Protein AF-A0A7I0J4U6-F1 (afdb_monomer_lite)

Secondary structure (DSSP, 8-state):
-EEE-SSSEEEEES-----S-EEE-SSEEEEESS-SS-TT-EEEESSSEEEESS-EEESEEEBSS-EEEESS-EEEES-STT----B-SEEEESS-EEEE-

Structure (mmCIF, N/CA/C/O backbone):
data_AF-A0A7I0J4U6-F1
#
_entry.id   AF-A0A7I0J4U6-F1
#
loop_
_atom_site.group_PDB
_atom_site.id
_atom_site.type_symbol
_atom_site.label_atom_id
_atom_site.label_alt_id
_atom_site.label_comp_id
_atom_site.label_asym_id
_atom_site.label_entity_id
_atom_site.label_seq_id
_atom_site.pdbx_PDB_ins_code
_atom_site.Cartn_x
_atom_site.Cartn_y
_atom_site.Cartn_z
_atom_site.occupancy
_atom_site.B_iso_or_equiv
_atom_site.auth_seq_id
_atom_site.auth_comp_id
_atom_site.auth_asym_id
_atom_site.auth_atom_id
_atom_site.pdbx_PDB_model_num
ATOM 1 N N . LEU A 1 1 ? -0.002 12.596 3.225 1.00 90.19 1 LEU A N 1
ATOM 2 C CA . LEU A 1 1 ? 0.125 11.177 3.624 1.00 90.19 1 LEU A CA 1
ATOM 3 C C . LEU A 1 1 ? -1.261 10.661 3.954 1.00 90.19 1 LEU A C 1
ATOM 5 O O . LEU A 1 1 ? -1.870 11.159 4.895 1.00 90.19 1 LEU A O 1
ATOM 9 N N . PHE A 1 2 ? -1.752 9.693 3.193 1.00 95.25 2 PHE A N 1
ATOM 10 C CA . PHE A 1 2 ? -2.987 8.977 3.487 1.00 95.25 2 PHE A CA 1
ATOM 11 C C . PHE A 1 2 ? -2.686 7.774 4.393 1.00 95.25 2 PHE A C 1
ATOM 13 O O . PHE A 1 2 ? -1.718 7.057 4.148 1.00 95.25 2 PHE A O 1
ATOM 20 N N . THR A 1 3 ? -3.467 7.557 5.459 1.00 96.94 3 THR A N 1
ATOM 21 C CA . THR A 1 3 ? -3.243 6.439 6.396 1.00 96.94 3 THR A CA 1
ATOM 22 C C . THR A 1 3 ? -4.512 5.623 6.595 1.00 96.94 3 THR A C 1
ATOM 24 O O . THR A 1 3 ? -5.496 6.123 7.136 1.00 96.94 3 THR A O 1
ATOM 27 N N . LYS A 1 4 ? -4.464 4.344 6.220 1.00 97.19 4 LYS A N 1
ATOM 28 C CA . LYS A 1 4 ? -5.520 3.371 6.492 1.00 97.19 4 LYS A CA 1
ATOM 29 C C . LYS A 1 4 ? -5.282 2.702 7.845 1.00 97.19 4 LYS A C 1
ATOM 31 O O . LYS A 1 4 ? -4.255 2.059 8.062 1.00 97.19 4 LYS A O 1
ATOM 36 N N . THR A 1 5 ? -6.258 2.830 8.739 1.00 97.12 5 THR A N 1
ATOM 37 C CA . THR A 1 5 ? -6.292 2.192 10.064 1.00 97.12 5 THR A CA 1
ATOM 38 C C . THR A 1 5 ? -7.600 1.420 10.261 1.00 97.12 5 THR A C 1
ATOM 40 O O . THR A 1 5 ? -8.490 1.448 9.404 1.00 97.12 5 THR A O 1
ATOM 43 N N . GLY A 1 6 ? -7.708 0.707 11.385 1.00 97.56 6 GLY A N 1
ATOM 44 C CA . GLY A 1 6 ? -8.890 -0.081 11.741 1.00 97.56 6 GLY A CA 1
ATOM 45 C C . GLY A 1 6 ? -9.048 -1.356 10.909 1.00 97.56 6 GLY A C 1
ATOM 46 O O . GLY A 1 6 ? -8.466 -1.497 9.837 1.00 97.56 6 GLY A O 1
ATOM 47 N N . ALA A 1 7 ? -9.854 -2.295 11.404 1.00 97.50 7 ALA A N 1
ATOM 48 C CA . ALA A 1 7 ? -10.025 -3.615 10.789 1.00 97.50 7 ALA A CA 1
ATOM 49 C C . ALA A 1 7 ? -10.899 -3.614 9.519 1.00 97.50 7 ALA A C 1
ATOM 51 O O . ALA A 1 7 ? -10.909 -4.597 8.786 1.00 97.50 7 ALA A O 1
ATOM 52 N N . GLY A 1 8 ? -11.631 -2.526 9.258 1.00 98.19 8 GLY A N 1
ATOM 53 C CA . GLY A 1 8 ? -12.545 -2.432 8.121 1.00 98.19 8 GLY A CA 1
ATOM 54 C C . GLY A 1 8 ? -11.844 -2.371 6.763 1.00 98.19 8 GLY A C 1
ATOM 55 O O . GLY A 1 8 ? -10.624 -2.197 6.667 1.00 98.19 8 GLY A O 1
ATOM 56 N N . MET A 1 9 ? -12.653 -2.464 5.714 1.00 98.12 9 MET A N 1
ATOM 57 C CA . MET A 1 9 ? -12.240 -2.300 4.325 1.00 98.12 9 MET A CA 1
ATOM 58 C C . MET A 1 9 ? -12.501 -0.866 3.866 1.00 98.12 9 MET A C 1
ATOM 60 O O . MET A 1 9 ? -13.510 -0.269 4.240 1.00 98.12 9 MET A O 1
ATOM 64 N N . LEU A 1 10 ? -11.584 -0.314 3.080 1.00 97.44 10 LEU A N 1
ATOM 65 C CA . LEU A 1 10 ? -11.764 0.954 2.389 1.00 97.44 10 LEU A CA 1
ATOM 66 C C . LEU A 1 10 ? -11.320 0.793 0.942 1.00 97.44 10 LEU A C 1
ATOM 68 O O . LEU A 1 10 ? -10.198 0.356 0.706 1.00 97.44 10 LEU A O 1
ATOM 72 N N . THR A 1 11 ? -12.168 1.214 0.016 1.00 96.31 11 THR A N 1
ATOM 73 C CA . THR A 1 11 ? -11.879 1.200 -1.417 1.00 96.31 11 THR A CA 1
ATOM 74 C C . THR A 1 11 ? -11.586 2.620 -1.885 1.00 96.31 11 THR A C 1
ATOM 76 O O . THR A 1 11 ? -12.365 3.542 -1.633 1.00 96.31 11 THR A O 1
ATOM 79 N N . LEU A 1 12 ? -10.441 2.797 -2.534 1.00 95.38 12 LEU A N 1
ATOM 80 C CA . LEU A 1 12 ? -10.069 4.000 -3.260 1.00 95.38 12 LEU A CA 1
ATOM 81 C C . LEU A 1 12 ? -10.403 3.775 -4.734 1.00 95.38 12 LEU A C 1
ATOM 83 O O . LEU A 1 12 ? -9.862 2.870 -5.366 1.00 95.38 12 LEU A O 1
ATOM 87 N N . LEU A 1 13 ? -11.322 4.590 -5.248 1.00 91.19 13 LEU A N 1
ATOM 88 C CA . LEU A 1 13 ? -11.836 4.498 -6.612 1.00 91.19 13 LEU A CA 1
ATOM 89 C C . LEU A 1 13 ? -11.283 5.649 -7.451 1.00 91.19 13 LEU A C 1
ATOM 91 O O . LEU A 1 13 ? -11.443 6.809 -7.066 1.00 91.19 13 LEU A O 1
ATOM 95 N N . GLY A 1 14 ? -10.706 5.339 -8.612 1.00 85.44 14 GLY A N 1
ATOM 96 C CA . GLY A 1 14 ? -10.268 6.344 -9.585 1.00 85.44 14 GLY A CA 1
ATOM 97 C C . GLY A 1 14 ? -9.239 7.338 -9.028 1.00 85.44 14 GLY A C 1
ATOM 98 O O . GLY A 1 14 ? -8.584 7.077 -8.032 1.00 85.44 14 GLY A O 1
ATOM 99 N N . ASN A 1 15 ? -9.111 8.522 -9.633 1.00 88.56 15 ASN A N 1
ATOM 100 C CA . ASN A 1 15 ? -8.092 9.497 -9.229 1.00 88.56 15 ASN A CA 1
ATOM 101 C C . ASN A 1 15 ? -8.392 10.159 -7.869 1.00 88.56 15 ASN A C 1
ATOM 103 O O . ASN A 1 15 ? -9.281 11.010 -7.764 1.00 88.56 15 ASN A O 1
ATOM 107 N N . ASN A 1 16 ? -7.608 9.829 -6.841 1.00 89.31 16 ASN A N 1
ATOM 108 C CA . ASN A 1 16 ? -7.732 10.429 -5.513 1.00 89.31 16 ASN A CA 1
ATOM 109 C C . ASN A 1 16 ? -6.813 11.650 -5.350 1.00 89.31 16 ASN A C 1
ATOM 111 O O . ASN A 1 16 ? -5.619 11.595 -5.619 1.00 89.31 16 ASN A O 1
ATOM 115 N N . SER A 1 17 ? -7.346 12.756 -4.820 1.00 87.25 17 SER A N 1
ATOM 116 C CA . SER A 1 17 ? -6.614 14.030 -4.714 1.00 87.25 17 SER A CA 1
ATOM 117 C C . SER A 1 17 ? -5.737 14.175 -3.463 1.00 87.25 17 SER A C 1
ATOM 119 O O . SER A 1 17 ? -5.273 15.281 -3.167 1.00 87.25 17 SER A O 1
ATOM 121 N N . TYR A 1 18 ? -5.555 13.118 -2.664 1.00 88.19 18 TYR A N 1
ATOM 122 C CA . TYR A 1 18 ? -4.681 13.209 -1.495 1.00 88.19 18 TYR A CA 1
ATOM 123 C C . TYR A 1 18 ? -3.222 13.292 -1.944 1.00 88.19 18 TYR A C 1
ATOM 125 O O . TYR A 1 18 ? -2.811 12.702 -2.938 1.00 88.19 18 TYR A O 1
ATOM 133 N N . THR A 1 19 ? -2.417 14.028 -1.188 1.00 85.56 19 THR A N 1
ATOM 134 C CA . THR A 1 19 ? -1.010 14.248 -1.522 1.00 85.56 19 THR A CA 1
ATOM 135 C C . THR A 1 19 ? -0.083 13.437 -0.617 1.00 85.56 19 THR A C 1
ATOM 137 O O . THR A 1 19 ? -0.375 13.168 0.559 1.00 85.56 19 THR A O 1
ATOM 140 N N . GLY A 1 20 ? 1.074 13.055 -1.161 1.00 88.31 20 GLY A N 1
ATOM 141 C CA . GLY A 1 20 ? 2.073 12.216 -0.496 1.00 88.31 20 GLY A CA 1
ATOM 142 C C . GLY A 1 20 ? 1.741 10.719 -0.536 1.00 88.31 20 GLY A C 1
ATOM 143 O O . GLY A 1 20 ? 0.842 10.290 -1.246 1.00 88.31 20 GLY A O 1
ATOM 144 N N . GLY A 1 21 ? 2.485 9.921 0.236 1.00 93.06 21 GLY A N 1
ATOM 145 C CA . GLY A 1 21 ? 2.348 8.460 0.227 1.00 93.06 21 GLY A CA 1
ATOM 146 C C . GLY A 1 21 ? 1.077 7.918 0.891 1.00 93.06 21 GLY A C 1
ATOM 147 O O . GLY A 1 21 ? 0.284 8.662 1.478 1.00 93.06 21 GLY A O 1
ATOM 148 N N . THR A 1 22 ? 0.960 6.596 0.850 1.00 95.81 22 THR A N 1
ATOM 149 C CA . THR A 1 22 ? -0.103 5.768 1.421 1.00 95.81 22 THR A CA 1
ATOM 150 C C . THR A 1 22 ? 0.490 4.834 2.470 1.00 95.81 22 THR A C 1
ATOM 152 O O . THR A 1 22 ? 1.442 4.112 2.197 1.00 95.81 22 THR A O 1
ATOM 155 N N . ARG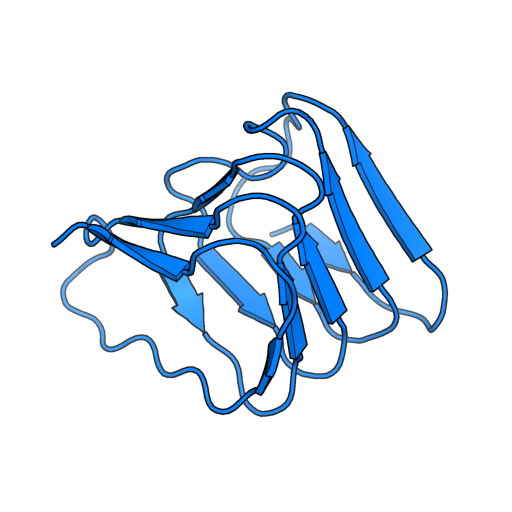 A 1 23 ? -0.067 4.814 3.680 1.00 97.12 23 ARG A N 1
ATOM 156 C CA . ARG A 1 23 ? 0.387 3.961 4.787 1.00 97.12 23 ARG A CA 1
ATOM 157 C C . ARG A 1 23 ? -0.758 3.085 5.279 1.00 97.12 23 ARG A C 1
ATOM 159 O O . ARG A 1 23 ? -1.839 3.587 5.568 1.00 97.12 23 ARG A O 1
ATOM 166 N N . ILE A 1 24 ? -0.527 1.782 5.388 1.00 98.00 24 ILE A N 1
ATOM 167 C CA . ILE A 1 24 ? -1.561 0.791 5.707 1.00 98.00 24 ILE A CA 1
ATOM 168 C C . ILE A 1 24 ? -1.184 0.094 7.013 1.00 98.00 24 ILE A C 1
ATOM 170 O O . ILE A 1 24 ? -0.247 -0.705 7.066 1.00 98.00 24 ILE A O 1
ATOM 174 N N . LEU A 1 25 ? -1.919 0.423 8.075 1.00 97.31 25 LEU A N 1
ATOM 175 C CA . LEU A 1 25 ? -1.680 -0.052 9.444 1.00 97.31 25 LEU A CA 1
ATOM 176 C C . LEU A 1 25 ? -2.659 -1.126 9.900 1.00 97.31 25 LEU A C 1
ATOM 178 O O . LEU A 1 25 ? -2.462 -1.710 10.959 1.00 97.31 25 LEU A O 1
ATOM 182 N N . GLY A 1 26 ? -3.718 -1.376 9.135 1.00 96.62 26 GLY A N 1
ATOM 183 C CA . GLY A 1 26 ? -4.681 -2.418 9.455 1.00 96.62 26 GLY A CA 1
ATOM 184 C C . GLY A 1 26 ? -5.867 -2.459 8.501 1.00 96.62 26 GLY A C 1
ATOM 185 O O . GLY A 1 26 ? -6.141 -1.504 7.762 1.00 96.62 26 GLY A O 1
ATOM 186 N N . GLY A 1 27 ? -6.575 -3.585 8.546 1.00 98.25 27 GLY A N 1
ATOM 187 C CA . GLY A 1 27 ? -7.701 -3.867 7.662 1.00 98.25 27 GLY A CA 1
ATOM 188 C C . GLY A 1 27 ? -7.254 -4.000 6.210 1.00 98.25 27 GLY A C 1
ATOM 189 O O . GLY A 1 27 ? -6.133 -4.432 5.940 1.00 98.25 27 GLY A O 1
ATOM 190 N N . ILE A 1 28 ? -8.137 -3.614 5.293 1.00 98.44 28 ILE A N 1
ATOM 191 C CA . ILE A 1 28 ? -7.931 -3.766 3.849 1.00 98.44 28 ILE A CA 1
ATOM 192 C C . ILE A 1 28 ? -8.058 -2.394 3.182 1.00 98.44 28 ILE A C 1
ATOM 194 O O . ILE A 1 28 ? -9.030 -1.677 3.429 1.00 98.44 28 ILE A O 1
ATOM 198 N N . LEU A 1 29 ? -7.069 -2.023 2.371 1.00 98.12 29 LEU A N 1
ATOM 199 C CA . LEU A 1 29 ? -7.141 -0.908 1.432 1.00 98.12 29 LEU A CA 1
ATOM 200 C C . LEU A 1 29 ? -7.212 -1.475 0.016 1.00 98.12 29 LEU A C 1
ATOM 202 O O . LEU A 1 29 ? -6.252 -2.099 -0.427 1.00 98.12 29 LEU A O 1
ATOM 206 N N . GLU A 1 30 ? -8.322 -1.250 -0.673 1.00 97.94 30 GLU A N 1
ATOM 207 C CA . GLU A 1 30 ? -8.507 -1.633 -2.071 1.00 97.94 30 GLU A CA 1
ATOM 208 C C . GLU A 1 30 ? -8.178 -0.457 -2.991 1.00 97.94 30 GLU A C 1
ATOM 210 O O . GLU A 1 30 ? -8.637 0.661 -2.755 1.00 97.94 30 GLU A O 1
ATOM 215 N N . ALA A 1 31 ? -7.383 -0.717 -4.023 1.00 96.44 31 ALA A N 1
ATOM 216 C CA . ALA A 1 31 ? -7.129 0.185 -5.136 1.00 96.44 31 ALA A CA 1
ATOM 217 C C . ALA A 1 31 ? -7.840 -0.350 -6.382 1.00 96.44 31 ALA A C 1
ATOM 219 O O . ALA A 1 31 ? -7.613 -1.491 -6.794 1.00 96.44 31 ALA A O 1
ATOM 220 N N . GLU A 1 32 ? -8.706 0.473 -6.968 1.00 92.81 32 GLU A N 1
ATOM 221 C CA . GLU A 1 32 ? -9.480 0.134 -8.159 1.00 92.81 32 GLU A CA 1
ATOM 222 C C . GLU A 1 32 ? -9.528 1.328 -9.126 1.00 92.81 32 GLU A C 1
ATOM 224 O O . GLU A 1 32 ? -9.729 2.478 -8.725 1.00 92.81 32 GLU A O 1
ATOM 229 N N . GLY A 1 33 ? -9.361 1.051 -10.422 1.00 84.06 33 GLY A N 1
ATOM 230 C CA . GLY A 1 33 ? -9.406 2.056 -11.493 1.00 84.06 33 GLY A CA 1
ATOM 231 C C . GLY A 1 33 ? -8.043 2.481 -12.051 1.00 84.06 33 GLY A C 1
ATOM 232 O O . GLY A 1 33 ? -8.009 3.285 -12.977 1.00 84.06 33 GLY A O 1
ATOM 233 N N . GLY A 1 34 ? -6.949 1.928 -11.521 1.00 84.00 34 GLY A N 1
ATOM 234 C CA . GLY A 1 34 ? -5.578 2.062 -12.034 1.00 84.00 34 GLY A CA 1
ATOM 235 C C . GLY A 1 34 ? -4.920 3.430 -11.939 1.00 84.00 34 GLY A C 1
ATOM 236 O O . GLY A 1 34 ? -3.920 3.702 -12.594 1.00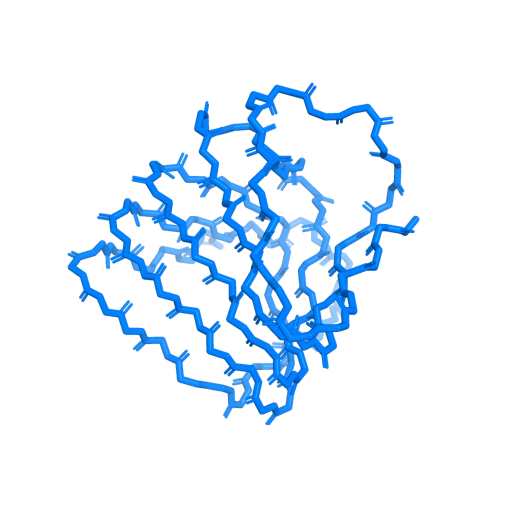 84.00 34 GLY A O 1
ATOM 237 N N . ASN A 1 35 ? -5.526 4.296 -11.141 1.00 89.69 35 ASN A N 1
ATOM 238 C CA . ASN A 1 35 ? -4.991 5.574 -10.696 1.00 89.69 35 ASN A CA 1
ATOM 239 C C . ASN A 1 35 ? -5.503 5.901 -9.283 1.00 89.69 35 ASN A C 1
ATOM 241 O O . ASN A 1 35 ? -5.633 7.072 -8.913 1.00 89.69 35 ASN A O 1
ATOM 245 N N . ALA A 1 36 ? -5.847 4.864 -8.507 1.00 94.12 36 ALA A N 1
ATOM 246 C CA . ALA A 1 36 ? -6.339 5.000 -7.140 1.00 94.12 36 ALA A CA 1
ATOM 247 C C . ALA A 1 36 ? -5.247 5.534 -6.221 1.00 94.12 36 ALA A C 1
ATOM 249 O O . ALA A 1 36 ? -5.512 6.367 -5.347 1.00 94.12 36 ALA A O 1
ATOM 250 N N . ILE A 1 37 ? -4.021 5.081 -6.466 1.00 94.06 37 ILE A N 1
ATOM 251 C CA . ILE A 1 37 ? -2.797 5.573 -5.858 1.00 94.06 37 ILE A CA 1
ATOM 252 C C . ILE A 1 37 ? -2.001 6.311 -6.937 1.00 94.06 37 ILE A C 1
ATOM 254 O O . ILE A 1 37 ? -1.926 5.865 -8.069 1.00 94.06 37 ILE A O 1
ATOM 258 N N . GLY A 1 38 ? -1.387 7.447 -6.605 1.00 90.94 38 GLY A N 1
ATOM 259 C CA . GLY A 1 38 ? -0.544 8.140 -7.584 1.00 90.94 38 GLY A CA 1
ATOM 260 C C . GLY A 1 38 ? 0.668 7.301 -8.019 1.00 90.94 38 GLY A C 1
ATOM 261 O O . GLY A 1 38 ? 1.360 6.739 -7.170 1.00 90.94 38 GLY A O 1
ATOM 262 N N . ASP A 1 39 ? 1.002 7.333 -9.311 1.00 90.06 39 ASP A N 1
ATOM 263 C CA . ASP A 1 39 ? 2.120 6.594 -9.938 1.00 90.06 39 ASP A CA 1
ATOM 264 C C . ASP A 1 39 ? 3.495 6.848 -9.303 1.00 90.06 39 ASP A C 1
ATOM 266 O O . ASP A 1 39 ? 4.434 6.065 -9.438 1.00 90.06 39 ASP A O 1
ATOM 270 N N . GLN A 1 40 ? 3.628 7.977 -8.610 1.00 88.88 40 GLN A N 1
ATOM 271 C CA . GLN A 1 40 ? 4.822 8.391 -7.878 1.00 88.88 40 GLN A CA 1
ATOM 272 C C . GLN A 1 40 ? 4.549 8.467 -6.371 1.00 88.88 40 GLN A C 1
ATOM 274 O O . GLN A 1 40 ? 5.154 9.260 -5.657 1.00 88.88 40 GLN A O 1
ATOM 279 N N . SER A 1 41 ? 3.614 7.680 -5.854 1.00 91.25 41 SER A N 1
ATOM 280 C CA . SER A 1 41 ? 3.339 7.615 -4.422 1.00 91.25 41 SER A CA 1
ATOM 281 C C . SER A 1 41 ? 4.012 6.398 -3.803 1.00 91.25 41 SER A C 1
ATOM 283 O O . SER A 1 41 ? 3.994 5.297 -4.349 1.00 91.25 41 SER A O 1
ATOM 285 N N . ALA A 1 42 ? 4.613 6.594 -2.631 1.00 93.06 42 ALA A N 1
ATOM 286 C CA . ALA A 1 42 ? 5.107 5.495 -1.812 1.00 93.06 42 ALA A CA 1
ATOM 287 C C . ALA A 1 42 ? 3.937 4.792 -1.111 1.00 93.06 42 ALA A C 1
ATOM 289 O O . ALA A 1 42 ? 3.128 5.457 -0.462 1.00 93.06 42 ALA A O 1
ATOM 290 N N . VAL A 1 43 ? 3.885 3.465 -1.185 1.00 95.31 43 VAL A N 1
ATOM 291 C CA . VAL A 1 43 ? 2.979 2.612 -0.413 1.00 95.31 43 VAL A CA 1
ATOM 292 C C . VAL A 1 43 ? 3.772 1.900 0.682 1.00 95.31 43 VAL A C 1
ATOM 294 O O . VAL A 1 43 ? 4.761 1.213 0.424 1.00 95.31 43 VAL A O 1
ATOM 297 N N . ILE A 1 44 ? 3.333 2.077 1.927 1.00 96.25 44 ILE A N 1
ATOM 298 C CA . ILE A 1 44 ? 3.933 1.496 3.129 1.00 96.25 44 ILE A CA 1
ATOM 299 C C . ILE A 1 44 ? 2.915 0.539 3.761 1.00 96.25 44 ILE A C 1
ATOM 301 O O . ILE A 1 44 ? 2.039 0.970 4.517 1.00 96.25 44 ILE A O 1
ATOM 305 N N . ALA A 1 45 ? 3.010 -0.752 3.452 1.00 97.06 45 ALA A N 1
ATOM 306 C CA . ALA A 1 45 ? 2.112 -1.791 3.951 1.00 97.06 45 ALA A CA 1
ATOM 307 C C . ALA A 1 45 ? 2.699 -2.471 5.201 1.00 97.06 45 ALA A C 1
ATOM 309 O O . ALA A 1 45 ? 3.507 -3.390 5.097 1.00 97.06 45 ALA A O 1
ATOM 310 N N . GLN A 1 46 ? 2.307 -2.008 6.394 1.00 95.44 46 GLN A N 1
ATOM 311 C CA . GLN A 1 46 ? 2.936 -2.450 7.646 1.00 95.44 46 GLN A CA 1
ATOM 312 C C . GLN A 1 46 ? 2.268 -3.647 8.318 1.00 95.44 46 GLN A C 1
ATOM 314 O O . GLN A 1 46 ? 2.959 -4.536 8.790 1.00 95.44 46 GLN A O 1
ATOM 319 N N . ALA A 1 47 ? 0.937 -3.676 8.389 1.00 92.56 47 ALA A N 1
ATOM 320 C CA . ALA A 1 47 ? 0.213 -4.749 9.086 1.00 92.56 47 ALA A CA 1
ATOM 321 C C . ALA A 1 47 ? -1.161 -5.078 8.474 1.00 92.56 47 ALA A C 1
ATOM 323 O O . ALA A 1 47 ? -1.848 -5.982 8.940 1.00 92.56 47 ALA A O 1
ATOM 324 N N . GLY A 1 48 ? -1.590 -4.330 7.450 1.00 96.56 48 GLY A N 1
ATOM 325 C CA . GLY A 1 48 ? -2.845 -4.567 6.732 1.00 96.56 48 GLY A CA 1
ATOM 326 C C . GLY A 1 48 ? -2.630 -5.135 5.332 1.00 96.56 48 GLY A C 1
ATOM 327 O O . GLY A 1 48 ? -1.504 -5.437 4.931 1.00 96.56 48 GLY A O 1
ATOM 328 N N . VAL A 1 49 ? -3.729 -5.240 4.589 1.00 98.38 49 VAL A N 1
ATOM 329 C CA . VAL A 1 49 ? -3.743 -5.718 3.206 1.00 98.38 49 VAL A CA 1
ATOM 330 C C . VAL A 1 49 ? -3.867 -4.532 2.256 1.00 98.38 49 VAL A C 1
ATOM 332 O O . VAL A 1 49 ? -4.789 -3.726 2.383 1.00 98.38 49 VAL A O 1
ATOM 335 N N . PHE A 1 50 ? -2.945 -4.432 1.306 1.00 98.31 50 PHE A N 1
ATOM 336 C CA . PHE A 1 50 ? -3.108 -3.628 0.104 1.00 98.31 50 PHE A CA 1
ATOM 337 C C . PHE A 1 50 ? -3.636 -4.535 -1.004 1.00 98.31 50 PHE A C 1
ATOM 339 O O . PHE A 1 50 ? -2.924 -5.433 -1.442 1.00 98.31 50 PHE A O 1
ATOM 346 N N . ARG A 1 51 ? -4.882 -4.343 -1.426 1.00 98.38 51 ARG A N 1
ATOM 347 C CA . ARG A 1 51 ? -5.504 -5.1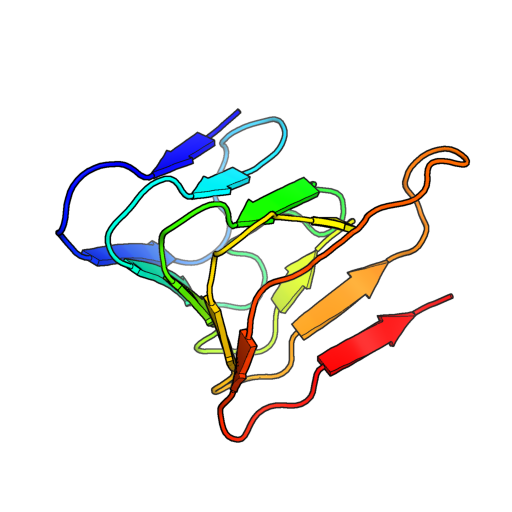55 -2.469 1.00 98.38 51 ARG A CA 1
ATOM 348 C C . ARG A 1 51 ? -5.614 -4.349 -3.756 1.00 98.38 51 ARG A C 1
ATOM 350 O O . ARG A 1 51 ? -6.215 -3.281 -3.764 1.00 98.38 51 ARG A O 1
ATOM 357 N N . VAL A 1 52 ? -5.044 -4.872 -4.830 1.00 97.94 52 VAL A N 1
ATOM 358 C CA . VAL A 1 52 ? -5.023 -4.245 -6.155 1.00 97.94 52 VAL A CA 1
ATOM 359 C C . VAL A 1 52 ? -6.052 -4.963 -7.019 1.00 97.94 52 VAL A C 1
ATOM 361 O O . VAL A 1 52 ? -5.833 -6.104 -7.424 1.00 97.94 52 VAL A O 1
ATOM 364 N N . LEU A 1 53 ? -7.213 -4.335 -7.229 1.00 96.25 53 LEU A N 1
ATOM 365 C CA . LEU A 1 53 ? -8.342 -4.942 -7.944 1.00 96.25 53 LEU A CA 1
ATOM 366 C C . LEU A 1 53 ? -8.226 -4.803 -9.468 1.00 96.25 53 LEU A C 1
ATOM 368 O O . LEU A 1 53 ? -8.654 -5.694 -10.195 1.00 96.25 53 LEU A O 1
ATOM 372 N N . GLY A 1 54 ? -7.628 -3.709 -9.937 1.00 92.75 54 GLY A N 1
ATOM 373 C CA . GLY A 1 54 ? -7.242 -3.491 -11.331 1.00 92.75 54 GLY A CA 1
ATOM 374 C C . GLY A 1 54 ? -5.818 -2.955 -11.400 1.00 92.75 54 GLY A C 1
ATOM 375 O O . GLY A 1 54 ? -5.297 -2.521 -10.374 1.00 92.75 54 GLY A O 1
ATOM 376 N N . ASP A 1 55 ? -5.210 -3.010 -12.585 1.00 94.81 55 ASP A N 1
ATOM 377 C CA . ASP A 1 55 ? -3.801 -2.656 -12.786 1.00 94.81 55 ASP A CA 1
ATOM 378 C C . ASP A 1 55 ? -3.472 -1.299 -12.173 1.00 94.81 55 ASP A C 1
ATOM 380 O O . ASP A 1 55 ? -4.145 -0.328 -12.489 1.00 94.81 55 ASP A O 1
ATOM 384 N N . GLU A 1 56 ? -2.455 -1.223 -11.319 1.00 95.56 56 GLU A N 1
ATOM 385 C CA . GLU A 1 56 ? -2.093 -0.015 -10.575 1.00 95.56 56 GLU A CA 1
ATOM 386 C C . GLU A 1 56 ? -0.597 0.270 -10.703 1.00 95.56 56 GLU A C 1
ATOM 388 O O . GLU A 1 56 ? 0.237 -0.643 -10.701 1.00 95.56 56 GLU A O 1
ATOM 393 N N . THR A 1 57 ? -0.244 1.553 -10.775 1.00 94.12 57 THR A N 1
ATOM 394 C CA . THR A 1 57 ? 1.152 1.992 -10.750 1.00 94.12 57 THR A CA 1
ATOM 395 C C . THR A 1 57 ? 1.422 2.774 -9.478 1.00 94.12 57 THR A C 1
ATOM 397 O O . 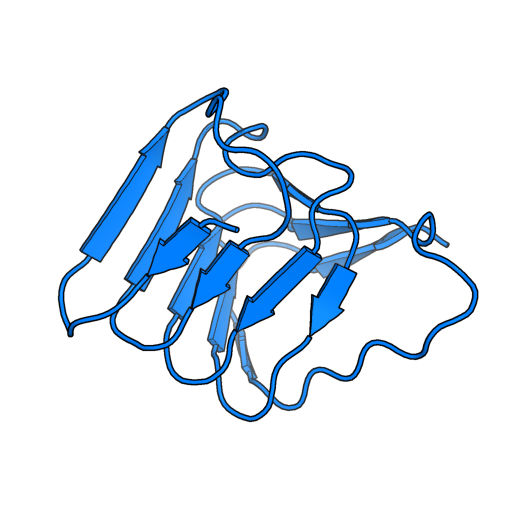THR A 1 57 ? 0.686 3.675 -9.100 1.00 94.12 57 THR A O 1
ATOM 400 N N . ILE A 1 58 ? 2.518 2.445 -8.803 1.00 93.44 58 ILE A N 1
ATOM 401 C CA . ILE A 1 58 ? 2.988 3.181 -7.630 1.00 93.44 58 ILE A CA 1
ATOM 402 C C . ILE A 1 58 ? 4.468 3.508 -7.769 1.00 93.44 58 ILE A C 1
ATOM 404 O O . ILE A 1 58 ? 5.203 2.903 -8.552 1.00 93.44 58 ILE A O 1
ATOM 408 N N . GLY A 1 59 ? 4.935 4.445 -6.947 1.00 91.69 59 GLY A N 1
ATOM 409 C CA . GLY A 1 59 ? 6.356 4.739 -6.848 1.00 91.69 59 GLY A CA 1
ATOM 410 C C . GLY A 1 59 ? 7.071 3.560 -6.204 1.00 91.69 59 GLY A C 1
ATOM 411 O O . GLY A 1 59 ? 7.723 2.752 -6.850 1.00 91.69 59 GLY A O 1
ATOM 412 N N . THR A 1 60 ? 6.906 3.419 -4.895 1.00 92.19 60 THR A N 1
ATOM 413 C CA . THR A 1 60 ? 7.630 2.408 -4.118 1.00 92.19 60 THR A CA 1
ATOM 414 C C . THR A 1 60 ? 6.687 1.576 -3.277 1.00 92.19 60 THR A C 1
ATOM 416 O O . THR A 1 60 ? 5.678 2.077 -2.790 1.00 92.19 60 THR A O 1
ATOM 419 N N . LEU A 1 61 ? 7.051 0.313 -3.065 1.00 94.44 61 LEU A N 1
ATOM 420 C CA . LEU A 1 61 ? 6.423 -0.564 -2.086 1.00 94.44 61 LEU A CA 1
ATOM 421 C C . LEU A 1 61 ? 7.419 -0.850 -0.961 1.00 94.44 61 LEU A C 1
ATOM 423 O O . LEU A 1 61 ? 8.553 -1.255 -1.213 1.00 94.44 61 LEU A O 1
ATOM 427 N N . SER A 1 62 ? 6.991 -0.649 0.280 1.00 95.06 62 SER A N 1
ATOM 428 C CA . SER A 1 62 ? 7.772 -0.951 1.482 1.00 95.06 62 SER A CA 1
ATOM 429 C C . SER A 1 62 ? 6.873 -1.433 2.616 1.00 95.06 62 SER A C 1
ATOM 431 O O . SER A 1 62 ? 5.655 -1.253 2.567 1.00 95.06 62 SER A O 1
ATOM 433 N N . GLY A 1 63 ? 7.450 -2.072 3.633 1.00 95.56 63 GLY A N 1
ATOM 434 C CA . GLY A 1 63 ? 6.678 -2.605 4.754 1.00 95.56 63 GLY A CA 1
ATOM 435 C C . GLY A 1 63 ? 7.352 -3.759 5.484 1.00 95.56 63 GLY A C 1
ATOM 436 O O . GLY A 1 63 ? 8.234 -4.423 4.946 1.00 95.56 63 GLY A O 1
ATOM 437 N N . ASP A 1 64 ? 6.927 -3.987 6.718 1.00 92.69 64 ASP A N 1
ATOM 438 C CA . ASP A 1 64 ? 7.485 -4.959 7.660 1.00 92.69 64 ASP A CA 1
ATOM 439 C C . ASP A 1 64 ? 6.631 -6.226 7.812 1.00 92.69 64 ASP A C 1
ATOM 441 O O . ASP A 1 64 ? 7.202 -7.305 7.940 1.00 92.69 64 ASP A O 1
ATOM 445 N N . ALA A 1 65 ? 5.296 -6.130 7.760 1.00 94.00 65 ALA A N 1
ATOM 446 C CA . ALA A 1 65 ? 4.415 -7.298 7.907 1.00 94.00 65 ALA A CA 1
ATOM 447 C C . ALA A 1 65 ? 3.078 -7.216 7.135 1.00 94.00 65 ALA A C 1
ATOM 449 O O . ALA A 1 65 ? 2.178 -8.024 7.366 1.00 94.00 65 ALA A O 1
ATOM 450 N N . GLY A 1 66 ? 2.908 -6.248 6.226 1.00 96.62 66 GLY A N 1
ATOM 451 C CA . GLY A 1 66 ? 1.695 -6.137 5.411 1.00 96.62 66 GLY A CA 1
ATOM 452 C C . GLY A 1 66 ? 1.556 -7.259 4.378 1.00 96.62 66 GLY A C 1
ATOM 453 O O . GLY A 1 66 ? 2.486 -8.015 4.117 1.00 96.62 66 GLY A O 1
ATOM 454 N N . THR A 1 67 ? 0.387 -7.359 3.755 1.00 98.31 67 THR A N 1
ATOM 455 C CA . THR A 1 67 ? 0.166 -8.236 2.593 1.00 98.31 67 THR A CA 1
ATOM 456 C C . THR A 1 67 ? -0.224 -7.395 1.388 1.00 98.31 67 THR A C 1
ATOM 458 O O . THR A 1 67 ? -0.977 -6.434 1.530 1.00 98.31 67 THR A O 1
ATOM 461 N N . VAL A 1 68 ? 0.271 -7.755 0.210 1.00 98.31 68 VAL A N 1
ATOM 462 C CA . VAL A 1 68 ? -0.212 -7.239 -1.070 1.00 98.31 68 VAL A CA 1
ATOM 463 C C . VAL A 1 68 ? -0.975 -8.355 -1.770 1.00 98.31 68 VAL A C 1
ATOM 465 O O . VAL A 1 68 ? -0.411 -9.412 -2.032 1.00 98.31 68 VAL A O 1
ATOM 468 N N . GLU A 1 69 ? -2.252 -8.128 -2.048 1.00 98.50 69 GLU A N 1
ATOM 469 C CA . GLU A 1 69 ? -3.125 -9.069 -2.750 1.00 98.50 69 GLU A CA 1
ATOM 470 C C . GLU A 1 69 ? -3.414 -8.534 -4.154 1.00 98.50 69 GLU A C 1
ATOM 472 O O . GLU A 1 69 ? -4.067 -7.503 -4.312 1.00 98.50 69 GLU A O 1
ATOM 477 N N . LEU A 1 70 ? -2.904 -9.219 -5.172 1.00 98.06 70 LEU A N 1
ATOM 478 C CA . LEU A 1 70 ? -2.958 -8.796 -6.567 1.00 98.06 70 LEU A CA 1
ATOM 479 C C . LEU A 1 70 ? -4.058 -9.550 -7.310 1.00 98.06 70 LEU A C 1
ATOM 481 O O . LEU A 1 70 ? -3.939 -10.746 -7.575 1.00 98.06 70 LEU A O 1
ATOM 485 N N . VAL A 1 71 ? -5.136 -8.856 -7.654 1.00 97.44 71 VAL A N 1
ATOM 486 C CA . VAL A 1 71 ? -6.110 -9.334 -8.645 1.00 97.44 71 VAL A CA 1
ATOM 487 C C . VAL A 1 71 ? -5.719 -8.795 -10.021 1.00 97.44 71 VAL A C 1
ATOM 489 O O . VAL A 1 71 ? -5.627 -9.582 -10.961 1.00 97.44 71 VAL A O 1
ATOM 492 N N . GLY A 1 72 ? -5.429 -7.491 -10.102 1.00 95.69 72 GLY A N 1
ATOM 493 C CA . GLY A 1 72 ? -4.741 -6.849 -11.228 1.00 95.69 72 GLY A CA 1
ATOM 494 C C . GLY A 1 72 ? -3.229 -6.746 -11.012 1.00 95.69 72 GLY A C 1
ATOM 495 O O . GLY A 1 72 ? -2.718 -7.107 -9.944 1.00 95.69 72 GLY A O 1
ATOM 496 N N . ASP A 1 73 ? -2.516 -6.242 -12.017 1.00 96.31 73 ASP A N 1
ATOM 497 C CA . ASP A 1 73 ? -1.063 -6.097 -11.956 1.00 96.31 73 ASP A CA 1
ATOM 498 C C . ASP A 1 73 ? -0.657 -4.888 -11.097 1.00 96.31 73 ASP A C 1
ATOM 500 O O . ASP A 1 73 ? -1.238 -3.809 -11.181 1.00 96.31 73 ASP A O 1
ATOM 504 N N . LEU A 1 74 ? 0.386 -5.031 -10.280 1.00 96.81 74 LEU A N 1
ATOM 505 C CA . LEU A 1 74 ? 1.004 -3.911 -9.570 1.00 96.81 74 LEU A CA 1
ATOM 506 C C . LEU A 1 74 ? 2.365 -3.605 -10.178 1.00 96.81 74 LEU A C 1
ATOM 508 O O . LEU A 1 74 ? 3.294 -4.407 -10.064 1.00 96.81 74 LEU A O 1
ATOM 512 N N . THR A 1 75 ? 2.504 -2.412 -10.748 1.00 95.06 75 THR A N 1
ATOM 513 C CA . THR A 1 75 ? 3.782 -1.898 -11.244 1.00 95.06 75 THR A CA 1
ATOM 514 C C . THR A 1 75 ? 4.402 -0.932 -10.237 1.00 95.06 75 THR A C 1
ATOM 516 O O . THR A 1 75 ? 3.767 0.017 -9.786 1.00 95.06 75 THR A O 1
ATOM 519 N N . THR A 1 76 ? 5.674 -1.142 -9.897 1.00 93.00 76 THR A N 1
ATOM 520 C CA . THR A 1 76 ? 6.477 -0.202 -9.094 1.00 93.00 76 THR A CA 1
ATOM 521 C C . THR A 1 76 ? 7.478 0.539 -9.981 1.00 93.00 76 THR A C 1
ATOM 523 O O . THR A 1 76 ? 8.083 -0.083 -10.857 1.00 93.00 76 THR A O 1
ATOM 526 N N . SER A 1 77 ? 7.668 1.848 -9.770 1.00 84.38 77 SER A N 1
ATOM 527 C CA . SER A 1 77 ? 8.626 2.677 -10.5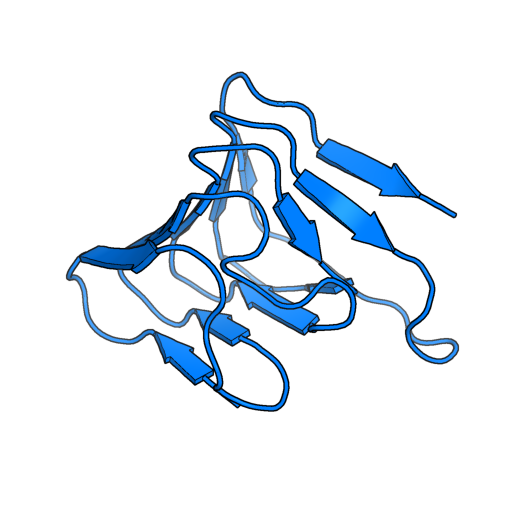20 1.00 84.38 77 SER A CA 1
ATOM 528 C C . SER A 1 77 ? 9.858 3.053 -9.685 1.00 84.38 77 SER A C 1
ATOM 530 O O . SER A 1 77 ? 9.777 3.420 -8.516 1.00 84.38 77 SER A O 1
ATOM 532 N N . THR A 1 78 ? 11.052 3.019 -10.276 1.00 67.75 78 THR A N 1
ATOM 533 C CA . THR A 1 78 ? 12.306 3.379 -9.579 1.00 67.75 78 THR A CA 1
ATOM 534 C C . THR A 1 78 ? 12.516 4.884 -9.367 1.00 67.75 78 THR A C 1
ATOM 536 O O . THR A 1 78 ? 13.577 5.286 -8.897 1.00 67.75 78 THR A O 1
ATOM 539 N N . ASN A 1 79 ? 11.525 5.740 -9.643 1.00 61.75 79 ASN A N 1
ATOM 540 C CA . ASN A 1 79 ? 11.689 7.202 -9.619 1.00 61.75 79 ASN A CA 1
ATOM 541 C C . ASN A 1 79 ? 11.741 7.844 -8.215 1.00 61.75 79 ASN A C 1
ATOM 543 O O . ASN A 1 79 ? 11.717 9.070 -8.100 1.00 61.75 79 ASN A O 1
ATOM 547 N N . PHE A 1 80 ? 11.853 7.060 -7.137 1.00 62.03 80 PHE A N 1
ATOM 548 C CA . PHE A 1 80 ? 12.160 7.599 -5.808 1.00 62.03 80 PHE A CA 1
ATOM 549 C C . PHE A 1 80 ? 13.664 7.596 -5.549 1.00 62.03 80 PHE A C 1
ATOM 551 O O . PHE A 1 80 ? 14.331 6.582 -5.738 1.00 62.03 80 PHE A O 1
ATOM 558 N N . ALA A 1 81 ? 14.168 8.752 -5.099 1.00 57.66 81 ALA A N 1
ATOM 559 C CA . ALA A 1 81 ? 15.557 9.030 -4.731 1.00 57.66 81 ALA A CA 1
ATOM 560 C C . ALA A 1 81 ? 16.277 7.800 -4.172 1.00 57.66 81 ALA A C 1
ATOM 562 O O . ALA A 1 81 ? 15.731 7.229 -3.243 1.00 57.66 81 ALA A O 1
ATOM 563 N N . ASN A 1 82 ? 17.458 7.452 -4.713 1.00 61.66 82 ASN A N 1
ATOM 564 C CA . ASN A 1 82 ? 18.478 6.459 -4.297 1.00 61.66 82 ASN A CA 1
ATOM 565 C C . ASN A 1 82 ? 18.336 5.825 -2.891 1.00 61.66 82 ASN A C 1
ATOM 567 O O . ASN A 1 82 ? 19.251 5.886 -2.070 1.00 61.66 82 ASN A O 1
ATOM 571 N N . THR A 1 83 ? 17.196 5.220 -2.591 1.00 66.62 83 THR A N 1
ATOM 572 C CA . THR A 1 83 ? 16.828 4.726 -1.268 1.00 66.62 83 THR A CA 1
ATOM 573 C C . THR A 1 83 ? 16.300 3.322 -1.441 1.00 66.62 83 THR A C 1
ATOM 575 O O . THR A 1 83 ? 15.530 3.013 -2.351 1.00 66.62 83 THR A O 1
ATOM 578 N N . THR A 1 84 ? 16.770 2.435 -0.577 1.00 80.06 84 THR A N 1
ATOM 579 C CA . THR A 1 84 ? 16.351 1.042 -0.590 1.00 80.06 84 THR A CA 1
ATOM 580 C C . THR A 1 84 ? 14.966 0.941 0.037 1.00 80.06 84 THR A C 1
ATOM 582 O O . THR A 1 84 ? 14.814 1.139 1.241 1.00 80.06 84 THR A O 1
ATOM 585 N N . ALA A 1 85 ? 13.957 0.608 -0.767 1.00 87.81 85 ALA A N 1
ATOM 586 C CA . ALA A 1 85 ? 12.647 0.207 -0.269 1.00 87.81 85 ALA A CA 1
ATOM 587 C C . ALA A 1 85 ? 12.663 -1.296 0.045 1.00 87.81 85 ALA A C 1
ATOM 589 O O . ALA A 1 85 ? 12.936 -2.118 -0.831 1.00 87.81 85 ALA A O 1
ATOM 590 N N . LEU A 1 86 ? 12.403 -1.645 1.306 1.00 91.94 86 LEU A N 1
ATOM 591 C CA . LEU A 1 86 ? 12.348 -3.028 1.776 1.00 91.94 86 LEU A CA 1
ATOM 592 C C . LEU A 1 86 ? 10.896 -3.392 2.070 1.00 91.94 86 LEU A C 1
ATOM 594 O O . LEU A 1 86 ? 10.206 -2.675 2.800 1.00 91.94 86 LEU A O 1
ATOM 598 N N . PHE A 1 87 ? 10.447 -4.499 1.489 1.00 94.81 87 PHE A N 1
ATOM 599 C CA . PHE A 1 87 ? 9.149 -5.094 1.761 1.00 94.81 87 PHE A CA 1
ATOM 600 C C . PHE A 1 87 ? 9.359 -6.524 2.255 1.00 94.81 87 PHE A C 1
ATOM 602 O O . PHE A 1 87 ? 9.912 -7.355 1.538 1.00 94.81 87 PHE A O 1
ATOM 609 N N . TYR A 1 88 ? 8.944 -6.783 3.491 1.00 95.50 88 TYR A N 1
ATOM 610 C CA . TYR A 1 88 ? 9.054 -8.082 4.164 1.00 95.50 88 TYR A CA 1
ATOM 611 C C . TYR A 1 88 ? 7.713 -8.821 4.252 1.00 95.50 88 TYR A C 1
ATOM 613 O O . TYR A 1 88 ? 7.614 -9.873 4.881 1.00 95.50 88 TYR A O 1
ATOM 621 N N . GLY A 1 89 ? 6.677 -8.253 3.638 1.00 96.06 89 GLY A N 1
ATOM 622 C CA . GLY A 1 89 ? 5.338 -8.810 3.610 1.00 96.06 89 GLY A CA 1
ATOM 623 C C . GLY A 1 89 ? 5.126 -9.883 2.543 1.00 96.06 89 GLY A C 1
ATOM 624 O O . GLY A 1 89 ? 5.982 -10.136 1.694 1.00 96.06 89 GLY A O 1
ATOM 625 N N . GLY A 1 90 ? 3.945 -10.498 2.570 1.00 96.50 90 GLY A N 1
ATOM 626 C CA . GLY A 1 90 ? 3.516 -11.437 1.534 1.00 96.50 90 GLY A CA 1
ATOM 627 C C . GLY A 1 90 ? 2.987 -10.710 0.298 1.00 96.50 90 GLY A C 1
ATOM 628 O O . GLY A 1 90 ? 2.265 -9.724 0.432 1.00 96.50 90 GLY A O 1
ATOM 629 N N . ILE A 1 91 ? 3.307 -11.214 -0.894 1.00 97.62 91 ILE A N 1
ATOM 630 C CA . ILE A 1 91 ? 2.638 -10.843 -2.150 1.00 97.62 91 ILE A CA 1
ATOM 631 C C . ILE A 1 91 ? 1.887 -12.084 -2.635 1.00 97.62 91 ILE A C 1
ATOM 633 O O . ILE A 1 91 ? 2.481 -13.155 -2.759 1.00 97.62 91 ILE A O 1
ATOM 637 N N . THR A 1 92 ? 0.581 -11.960 -2.846 1.00 98.00 92 THR A N 1
ATOM 638 C CA . THR A 1 92 ? -0.327 -13.060 -3.195 1.00 98.00 92 THR A CA 1
ATOM 639 C C . THR A 1 92 ? -1.266 -12.649 -4.328 1.00 98.00 92 THR A C 1
ATOM 641 O O . THR A 1 92 ? -1.286 -11.489 -4.730 1.00 98.00 92 THR A O 1
ATOM 644 N N . GLY A 1 93 ? -2.070 -13.593 -4.822 1.00 97.62 93 GLY A N 1
ATOM 645 C CA . GLY A 1 93 ? -3.111 -13.338 -5.819 1.00 97.62 93 GLY A CA 1
ATOM 646 C C . GLY A 1 93 ? -2.773 -13.870 -7.212 1.00 97.62 93 GLY A C 1
ATOM 647 O O . GLY A 1 93 ? -1.851 -14.670 -7.375 1.00 97.62 93 GLY A O 1
ATOM 648 N N . THR A 1 94 ? -3.584 -13.481 -8.194 1.00 97.19 94 THR A N 1
ATOM 649 C CA . THR A 1 94 ? -3.481 -13.901 -9.601 1.00 97.19 94 THR A CA 1
ATOM 650 C C . THR A 1 94 ? -2.793 -12.871 -10.493 1.00 97.19 94 THR A C 1
ATOM 652 O O . THR A 1 94 ? -2.337 -13.238 -11.572 1.00 97.19 94 THR A O 1
ATOM 655 N N . GLY A 1 95 ? -2.745 -11.608 -10.063 1.00 96.94 95 GLY A N 1
ATOM 656 C CA . GLY A 1 95 ? -2.087 -10.515 -10.774 1.00 96.94 95 GLY A CA 1
ATOM 657 C C . GLY A 1 95 ? -0.563 -10.551 -10.650 1.00 96.94 95 GLY A C 1
ATOM 658 O O . GLY A 1 95 ? 0.007 -11.176 -9.750 1.00 96.94 95 GLY A O 1
ATOM 659 N N . GLY A 1 96 ? 0.107 -9.879 -11.578 1.00 97.06 96 GLY A N 1
ATOM 660 C CA . GLY A 1 96 ? 1.554 -9.771 -11.660 1.00 97.06 96 GLY A CA 1
ATOM 661 C C . GLY A 1 96 ? 2.120 -8.662 -10.778 1.00 97.06 96 GLY A C 1
ATOM 662 O O . GLY A 1 96 ? 1.574 -7.569 -10.678 1.00 97.06 96 GLY A O 1
ATOM 663 N N . PHE A 1 97 ? 3.275 -8.919 -10.165 1.00 95.69 97 PHE A N 1
ATOM 664 C CA . PHE A 1 97 ? 4.094 -7.869 -9.567 1.00 95.69 97 PHE A CA 1
ATOM 665 C C . PHE A 1 97 ? 5.211 -7.492 -10.541 1.00 95.69 97 PHE A C 1
ATOM 667 O O . PHE A 1 97 ? 6.114 -8.293 -10.796 1.00 95.69 97 PHE A O 1
ATOM 674 N N . VAL A 1 98 ? 5.162 -6.273 -11.073 1.00 94.12 98 VAL A N 1
ATOM 675 C CA . VAL A 1 98 ? 6.143 -5.752 -12.024 1.00 94.12 98 VAL A CA 1
ATOM 676 C C . VAL A 1 98 ? 7.001 -4.694 -11.344 1.00 94.12 98 VAL A C 1
ATOM 678 O O . VAL A 1 98 ? 6.520 -3.731 -10.745 1.00 94.12 98 VAL A O 1
ATOM 681 N N . LYS A 1 99 ? 8.316 -4.853 -11.455 1.00 89.88 99 LYS 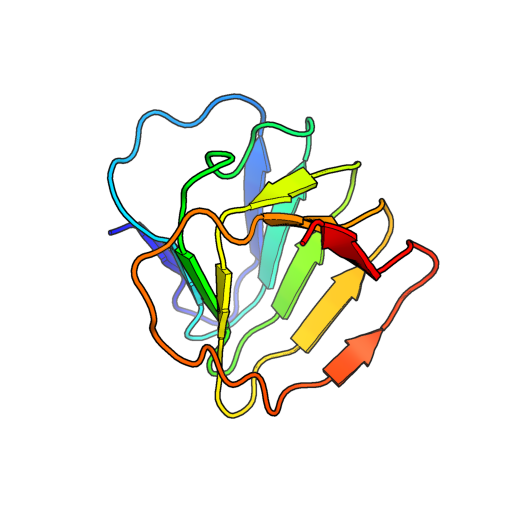A N 1
ATOM 682 C CA . LYS A 1 99 ? 9.274 -3.825 -11.063 1.00 89.88 99 LYS A CA 1
ATOM 683 C C . LYS A 1 99 ? 9.856 -3.193 -12.317 1.00 89.88 99 LYS A C 1
ATOM 685 O O . LYS A 1 99 ? 10.663 -3.829 -12.989 1.00 89.88 99 LYS A O 1
ATOM 690 N N . ASN A 1 100 ? 9.470 -1.951 -12.599 1.00 84.75 100 ASN A N 1
ATOM 691 C CA . ASN A 1 100 ? 10.054 -1.167 -13.680 1.00 84.75 100 ASN A CA 1
ATOM 692 C C . ASN A 1 100 ? 11.276 -0.415 -13.155 1.00 84.75 100 ASN A C 1
ATOM 694 O O . ASN A 1 100 ? 11.150 0.485 -12.320 1.00 84.75 100 ASN A O 1
ATOM 698 N N . GLY A 1 101 ? 12.450 -0.815 -13.646 1.00 66.25 101 GLY A N 1
ATOM 699 C CA . GLY A 1 101 ? 13.755 -0.254 -13.314 1.00 66.25 101 GLY A CA 1
ATOM 700 C C . GLY A 1 101 ? 14.730 -0.361 -14.470 1.00 66.25 101 GLY A C 1
ATOM 701 O O . GLY A 1 101 ? 14.593 -1.318 -15.262 1.00 66.25 101 GLY A O 1
#

Foldseek 3Di:
DAEADDQEEDEQEDADPDDAAYEYDYHEYEYPDQRSDPLAHEYEFEAYEYEYCAEYHYAYYAYDEGEYEYQAEYEYEPPDPPDDGHHPYYYYYDYYYHYDD

Sequence (101 aa):
LFTKTGAGMLTLLGNNSYTGGTRILGGILEAEGGNAIGDQSAVIAQAGVFRVLGDETIGTLSGDAGTVELVGDLTTSTNFANTTALFYGGITGTGGFVKNG

pLDDT: mean 92.02, std 8.81, range [57.66, 98.5]

Radius of gyration: 11.92 Å; chains: 1; bounding box: 31×28×25 Å